Protein AF-A0A3B8W6C0-F1 (afdb_monomer_lite)

pLDDT: mean 76.4, std 9.34, range [43.84, 86.81]

Foldseek 3Di:
DVVVVLVVCCVPDPDNVLSVLVVVCVVLVVVVVCCVVVVDDDDVVSVVVNVVSVVVSVVVVVVVVVVVVD

Structure (mmCIF, N/CA/C/O backbone):
data_AF-A0A3B8W6C0-F1
#
_entry.id   AF-A0A3B8W6C0-F1
#
loop_
_atom_site.group_PDB
_atom_site.id
_atom_site.type_symbol
_atom_site.label_atom_id
_atom_site.label_alt_id
_atom_site.label_comp_id
_atom_site.label_asym_id
_atom_site.label_entity_id
_atom_site.label_seq_id
_atom_site.pdbx_PDB_ins_code
_atom_site.Cartn_x
_atom_site.Cartn_y
_atom_site.Cartn_z
_atom_site.occupancy
_atom_site.B_iso_or_equiv
_atom_site.auth_seq_id
_atom_site.auth_comp_id
_atom_site.auth_asym_id
_atom_site.auth_atom_id
_atom_site.pdbx_PDB_model_num
ATOM 1 N N . ILE A 1 1 ? 14.441 -11.223 5.932 1.00 73.88 1 ILE A N 1
ATOM 2 C CA . ILE A 1 1 ? 13.637 -11.838 4.842 1.00 73.88 1 ILE A CA 1
ATOM 3 C C . ILE A 1 1 ? 12.813 -10.817 4.036 1.00 73.88 1 ILE A C 1
ATOM 5 O O . ILE A 1 1 ? 13.046 -10.760 2.833 1.00 73.88 1 ILE A O 1
ATOM 9 N N . PRO A 1 2 ? 11.933 -9.970 4.612 1.00 77.44 2 PRO A N 1
ATOM 10 C CA . PRO A 1 2 ? 11.058 -9.084 3.821 1.00 77.44 2 PRO A CA 1
ATOM 11 C C . PRO A 1 2 ? 11.816 -8.080 2.937 1.00 77.44 2 PRO A C 1
ATOM 13 O O . PRO A 1 2 ? 11.451 -7.891 1.784 1.00 77.44 2 PRO A O 1
ATOM 16 N N . PHE A 1 3 ? 12.937 -7.531 3.414 1.00 79.44 3 PHE A N 1
ATOM 17 C CA . PHE A 1 3 ? 13.794 -6.646 2.611 1.00 79.44 3 PHE A CA 1
ATOM 18 C C . PHE A 1 3 ? 14.408 -7.326 1.376 1.00 79.44 3 PHE A C 1
ATOM 20 O O . PHE A 1 3 ? 14.589 -6.677 0.351 1.00 79.44 3 PHE A O 1
ATOM 27 N N . ILE A 1 4 ? 14.684 -8.634 1.439 1.00 85.1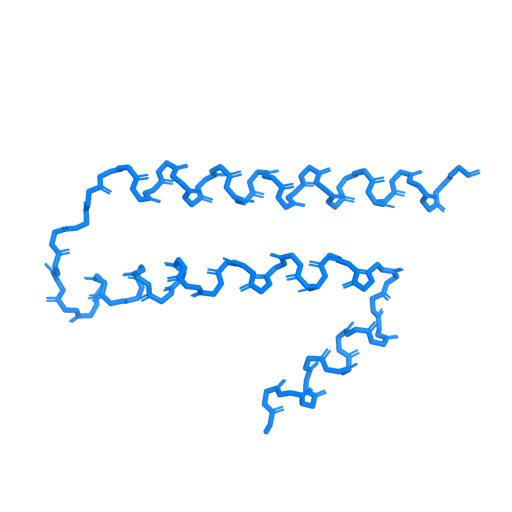9 4 ILE A N 1
ATOM 28 C CA . ILE A 1 4 ? 15.220 -9.397 0.299 1.00 85.19 4 ILE A CA 1
ATOM 29 C C . ILE A 1 4 ? 14.132 -9.562 -0.772 1.00 85.19 4 ILE A C 1
ATOM 31 O O . ILE A 1 4 ? 14.389 -9.345 -1.956 1.00 85.19 4 ILE A O 1
ATOM 35 N N . PHE A 1 5 ? 12.900 -9.877 -0.356 1.00 81.06 5 PHE A N 1
ATOM 36 C CA . PHE A 1 5 ? 11.739 -9.924 -1.250 1.00 81.06 5 PHE A CA 1
ATOM 37 C C . PHE A 1 5 ? 11.419 -8.553 -1.850 1.00 81.06 5 PHE A C 1
ATOM 39 O O . PHE A 1 5 ? 11.151 -8.459 -3.045 1.00 81.06 5 PHE A O 1
ATOM 46 N N . PHE A 1 6 ? 11.518 -7.488 -1.052 1.00 81.62 6 PHE A N 1
ATOM 47 C CA . PHE A 1 6 ? 11.312 -6.121 -1.518 1.00 81.62 6 PHE A CA 1
ATOM 48 C C . PHE A 1 6 ? 12.356 -5.709 -2.564 1.00 81.62 6 PHE A C 1
ATOM 50 O O . PHE A 1 6 ? 12.004 -5.219 -3.635 1.00 81.62 6 PHE A O 1
ATOM 57 N N . GLY A 1 7 ? 13.637 -6.001 -2.313 1.00 79.94 7 GLY A N 1
ATOM 58 C CA . GLY A 1 7 ? 14.713 -5.775 -3.279 1.00 79.94 7 GLY A CA 1
ATOM 59 C C . GLY A 1 7 ? 14.527 -6.571 -4.575 1.00 79.94 7 GLY A C 1
ATOM 60 O O . GLY A 1 7 ? 14.748 -6.040 -5.663 1.00 79.94 7 GLY A O 1
ATOM 61 N N . MET A 1 8 ? 14.053 -7.820 -4.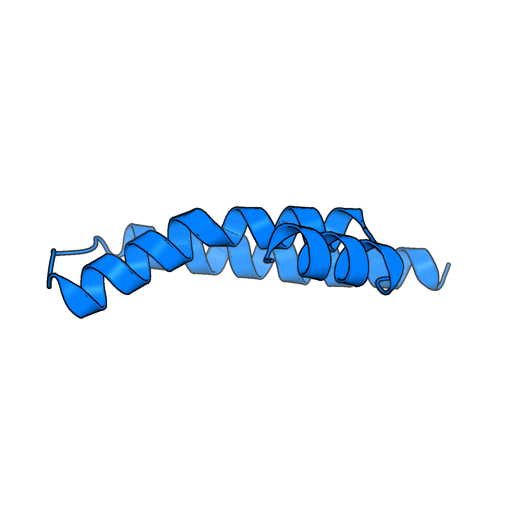495 1.00 80.94 8 MET A N 1
ATOM 62 C CA . MET A 1 8 ? 13.684 -8.596 -5.685 1.00 80.94 8 MET A CA 1
ATOM 63 C C . MET A 1 8 ? 12.495 -7.989 -6.441 1.00 80.94 8 MET A C 1
ATOM 65 O O . MET A 1 8 ? 12.539 -7.929 -7.667 1.00 80.94 8 MET A O 1
ATOM 69 N N . ALA A 1 9 ? 11.464 -7.505 -5.743 1.00 79.00 9 ALA A N 1
ATOM 70 C CA . ALA A 1 9 ? 10.304 -6.860 -6.358 1.00 79.00 9 ALA A CA 1
ATOM 71 C C . ALA A 1 9 ? 10.687 -5.562 -7.088 1.00 79.00 9 ALA A C 1
ATOM 73 O O . ALA A 1 9 ? 10.254 -5.347 -8.218 1.00 79.00 9 ALA A O 1
ATOM 74 N N . ILE A 1 10 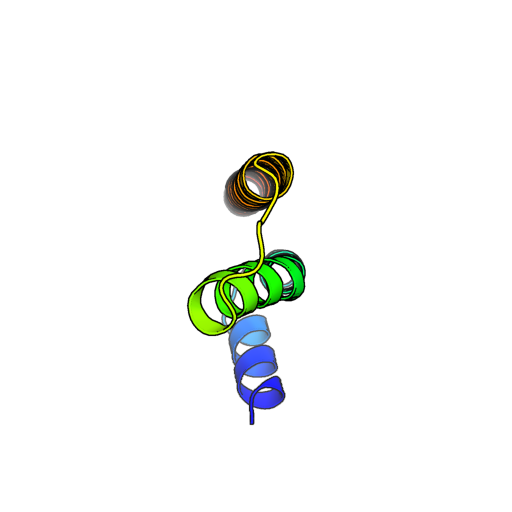? 11.567 -4.751 -6.491 1.00 80.38 10 ILE A N 1
ATOM 75 C CA . ILE A 1 10 ? 12.124 -3.537 -7.107 1.00 80.38 10 ILE A CA 1
ATOM 76 C C . ILE A 1 10 ? 12.903 -3.879 -8.388 1.00 80.38 10 ILE A C 1
ATOM 78 O O . ILE A 1 10 ? 12.766 -3.183 -9.388 1.00 80.38 10 ILE A O 1
ATOM 82 N N . ARG A 1 11 ? 13.697 -4.960 -8.387 1.00 77.12 11 ARG A N 1
ATOM 83 C CA . ARG A 1 11 ? 14.483 -5.385 -9.564 1.00 77.12 11 ARG A CA 1
ATOM 84 C C . ARG A 1 11 ? 13.644 -6.007 -10.682 1.00 77.12 11 ARG A C 1
ATOM 86 O O . ARG A 1 11 ? 14.090 -6.023 -11.824 1.00 77.12 11 ARG A O 1
ATOM 93 N N . LYS A 1 12 ? 12.480 -6.572 -10.353 1.00 76.25 12 LYS A N 1
ATOM 94 C CA . LYS A 1 12 ? 11.601 -7.275 -11.303 1.00 76.25 12 LYS A CA 1
ATOM 95 C C . LYS A 1 12 ? 10.482 -6.383 -11.847 1.00 76.25 12 LYS A C 1
ATOM 97 O O . LYS A 1 12 ? 9.888 -6.720 -12.866 1.00 76.25 12 LYS A O 1
ATOM 102 N N . THR A 1 13 ? 10.184 -5.271 -11.175 1.00 73.12 13 THR A N 1
ATOM 103 C CA . THR A 1 13 ? 9.183 -4.301 -11.621 1.00 73.12 13 THR A CA 1
ATOM 104 C C . THR A 1 13 ? 9.785 -3.305 -12.610 1.00 73.12 13 THR A C 1
ATOM 106 O O . THR A 1 13 ? 10.915 -2.851 -12.451 1.00 73.12 13 THR A O 1
ATOM 109 N N . THR A 1 14 ? 9.006 -2.902 -13.608 1.00 68.19 14 THR A N 1
ATOM 110 C CA . THR A 1 14 ? 9.393 -1.851 -14.563 1.00 68.19 14 THR A CA 1
ATOM 111 C C . THR A 1 14 ? 9.366 -0.458 -13.923 1.00 68.19 14 THR A C 1
ATOM 113 O O . THR A 1 14 ? 10.046 0.449 -14.387 1.00 68.19 14 THR A O 1
ATOM 116 N N . ASN A 1 15 ? 8.606 -0.282 -12.834 1.00 69.75 15 ASN A N 1
ATOM 117 C CA . ASN A 1 15 ? 8.443 0.997 -12.141 1.00 69.75 15 ASN A CA 1
ATOM 118 C C . ASN A 1 15 ? 8.752 0.873 -10.637 1.00 69.75 15 ASN A C 1
ATOM 120 O O . ASN A 1 15 ? 7.838 0.679 -9.829 1.00 69.75 15 ASN A O 1
ATOM 124 N N . PRO A 1 16 ? 10.028 1.028 -10.230 1.00 73.38 16 PRO A N 1
ATOM 125 C CA . PRO A 1 16 ? 10.456 0.986 -8.827 1.00 73.38 16 PRO A CA 1
ATOM 126 C C . PRO A 1 16 ? 9.673 1.942 -7.918 1.00 73.38 16 PRO A C 1
ATOM 128 O O . PRO A 1 16 ? 9.345 1.607 -6.780 1.00 73.38 16 PRO A O 1
ATOM 131 N N . ALA A 1 17 ? 9.317 3.118 -8.445 1.00 75.75 17 ALA A N 1
ATOM 132 C CA . ALA A 1 17 ? 8.537 4.130 -7.738 1.00 75.75 17 ALA A CA 1
ATOM 133 C C . ALA A 1 17 ? 7.173 3.605 -7.267 1.00 75.75 17 ALA A C 1
ATOM 135 O O . ALA A 1 17 ? 6.673 4.028 -6.229 1.00 75.75 17 ALA A O 1
ATOM 136 N N . LEU A 1 18 ? 6.583 2.657 -7.996 1.00 71.25 18 LEU A N 1
ATOM 137 C CA . LEU A 1 18 ? 5.280 2.114 -7.653 1.00 71.25 18 LEU A CA 1
ATOM 138 C C . LEU A 1 18 ? 5.328 1.120 -6.499 1.00 71.25 18 LEU A C 1
ATOM 140 O O . LEU A 1 18 ? 4.468 1.131 -5.622 1.00 71.25 18 LEU A O 1
ATOM 144 N N . VAL A 1 19 ? 6.363 0.283 -6.486 1.00 78.56 19 VAL A N 1
ATOM 145 C CA . VAL A 1 19 ? 6.602 -0.661 -5.391 1.00 78.56 19 VAL A CA 1
ATOM 146 C C . VAL A 1 19 ? 6.826 0.101 -4.081 1.00 78.56 19 VAL A C 1
ATOM 148 O O . VAL A 1 19 ? 6.283 -0.293 -3.054 1.00 78.56 19 VAL A O 1
ATOM 151 N N . ASN A 1 20 ? 7.501 1.256 -4.130 1.00 79.00 20 ASN A N 1
ATOM 152 C CA . ASN A 1 20 ? 7.591 2.166 -2.982 1.00 79.00 20 ASN A CA 1
ATOM 153 C C . ASN A 1 20 ? 6.243 2.788 -2.590 1.00 79.00 20 ASN A C 1
ATOM 155 O O . ASN A 1 20 ? 5.965 2.931 -1.403 1.00 79.00 20 ASN A O 1
ATOM 159 N N . GLN A 1 21 ? 5.385 3.141 -3.549 1.00 79.44 21 GLN A N 1
ATOM 160 C CA . GLN A 1 21 ? 4.062 3.682 -3.227 1.00 79.44 21 GLN A CA 1
ATOM 161 C C . GLN A 1 21 ? 3.146 2.654 -2.555 1.00 79.44 21 GLN A C 1
ATOM 163 O O . GLN A 1 21 ? 2.396 3.006 -1.647 1.00 79.44 21 GLN A O 1
ATOM 168 N N . LEU A 1 22 ? 3.245 1.379 -2.942 1.00 77.81 22 LEU A N 1
ATOM 169 C CA . LEU A 1 22 ? 2.533 0.278 -2.287 1.00 77.81 22 LEU A CA 1
ATOM 170 C C . LEU A 1 22 ? 2.939 0.111 -0.815 1.00 77.81 22 LEU A C 1
ATOM 172 O O . LEU A 1 22 ? 2.104 -0.274 0.001 1.00 77.81 22 LEU A O 1
ATOM 176 N N . CYS A 1 23 ? 4.173 0.458 -0.434 1.00 82.38 23 CYS A N 1
ATOM 177 C CA . CYS A 1 23 ? 4.582 0.438 0.973 1.00 82.38 23 CYS A CA 1
ATOM 178 C C . CYS A 1 23 ? 3.805 1.425 1.846 1.00 82.38 23 CYS A C 1
ATOM 180 O O . CYS A 1 23 ? 3.608 1.145 3.028 1.00 82.38 23 CYS A O 1
ATOM 182 N N . TYR A 1 24 ? 3.304 2.531 1.288 1.00 80.06 24 TYR A N 1
ATOM 183 C CA . TYR A 1 24 ? 2.458 3.461 2.041 1.00 80.06 24 TYR A CA 1
ATOM 184 C C . TYR A 1 24 ? 1.104 2.856 2.436 1.00 80.06 24 TYR A C 1
ATOM 186 O O . TYR A 1 24 ? 0.451 3.382 3.333 1.00 80.06 24 TYR A O 1
ATOM 194 N N . LEU A 1 25 ? 0.703 1.725 1.843 1.00 82.25 25 LEU A N 1
ATOM 195 C CA . LEU A 1 25 ? -0.482 0.974 2.263 1.00 82.25 25 LEU A CA 1
ATOM 196 C C . LEU A 1 25 ? -0.249 0.178 3.563 1.00 82.25 25 LEU A C 1
ATOM 198 O O . LEU A 1 25 ? -1.205 -0.122 4.273 1.00 82.25 25 LEU A O 1
ATOM 202 N N . SER A 1 26 ? 1.007 -0.138 3.906 1.00 86.62 26 SER A N 1
ATOM 203 C CA . SER A 1 26 ? 1.370 -0.940 5.086 1.00 86.62 26 SER A CA 1
ATOM 204 C C . SER A 1 26 ? 0.770 -0.436 6.411 1.00 86.62 26 SER A C 1
ATOM 206 O O . SER A 1 26 ? 0.183 -1.254 7.120 1.00 86.62 26 SER A O 1
ATOM 208 N N . PRO A 1 27 ? 0.878 0.856 6.789 1.00 80.38 27 PRO A N 1
ATOM 209 C CA . PRO A 1 27 ? 0.298 1.344 8.045 1.00 80.38 27 PRO A CA 1
ATOM 210 C C . PRO A 1 27 ? -1.233 1.223 8.084 1.00 80.38 27 PRO A C 1
ATOM 212 O O . PRO A 1 27 ? -1.794 0.897 9.127 1.00 80.38 27 PRO A O 1
ATOM 215 N N . PHE A 1 28 ? -1.915 1.401 6.950 1.00 81.56 28 PHE A N 1
ATOM 216 C CA . PHE A 1 28 ? -3.370 1.243 6.866 1.00 81.56 28 PHE A CA 1
ATOM 217 C C . PHE A 1 28 ? -3.796 -0.216 6.981 1.00 81.56 28 PHE A C 1
ATOM 219 O O . PHE A 1 28 ? -4.741 -0.529 7.702 1.00 81.56 28 PHE A O 1
ATOM 226 N N . LEU A 1 29 ? -3.073 -1.116 6.311 1.00 82.19 29 LEU A N 1
ATOM 227 C CA . LEU A 1 29 ? -3.320 -2.550 6.412 1.00 82.19 29 LEU A CA 1
ATOM 228 C C . LEU A 1 29 ? -3.090 -3.044 7.847 1.00 82.19 29 LEU A C 1
ATOM 230 O O . LEU A 1 29 ? -3.854 -3.867 8.341 1.00 82.19 29 LEU A O 1
ATOM 234 N N . SER A 1 30 ? -2.092 -2.484 8.541 1.00 84.56 30 SER A N 1
ATOM 235 C CA . SER A 1 30 ? -1.861 -2.746 9.964 1.00 84.56 30 SER A CA 1
ATOM 236 C C . SER A 1 30 ? -3.044 -2.304 10.826 1.00 84.56 30 SER A C 1
ATOM 238 O O . SER A 1 30 ? -3.489 -3.083 11.660 1.00 84.56 30 SER A O 1
ATOM 240 N N . LEU A 1 31 ? -3.588 -1.099 10.621 1.00 81.19 31 LEU A N 1
ATOM 241 C CA . LEU A 1 31 ? -4.776 -0.629 11.350 1.00 81.19 31 LEU A CA 1
ATOM 242 C C . LEU A 1 31 ? -6.000 -1.513 11.080 1.00 81.19 31 LEU A C 1
ATOM 244 O O . LEU A 1 31 ? -6.717 -1.875 12.009 1.00 81.19 31 LEU A O 1
ATOM 248 N N . PHE A 1 32 ? -6.207 -1.911 9.823 1.00 80.94 32 PHE A N 1
ATOM 249 C CA . PHE A 1 32 ? -7.292 -2.811 9.438 1.00 80.94 32 PHE A CA 1
ATOM 250 C C . PHE A 1 32 ? -7.174 -4.187 10.112 1.00 80.94 32 PHE A C 1
ATOM 252 O O . PHE A 1 32 ? -8.154 -4.693 10.655 1.00 80.94 32 PHE A O 1
ATOM 259 N N . LEU A 1 33 ? -5.970 -4.769 10.139 1.00 82.69 33 LEU A N 1
ATOM 260 C CA . LEU A 1 33 ? -5.701 -6.022 10.850 1.00 82.69 33 LEU A CA 1
ATOM 261 C C . LEU A 1 33 ? -5.955 -5.864 12.353 1.00 82.69 33 LEU A C 1
ATOM 263 O O . LEU A 1 33 ? -6.656 -6.687 12.934 1.00 82.69 33 LEU A O 1
ATOM 267 N N . ILE A 1 34 ? -5.452 -4.791 12.974 1.00 83.06 34 ILE A N 1
ATOM 268 C CA . ILE A 1 34 ? -5.668 -4.522 14.404 1.00 83.06 34 ILE A CA 1
ATOM 269 C C . ILE A 1 34 ? -7.165 -4.453 14.715 1.00 83.06 34 ILE A C 1
ATOM 271 O O . ILE A 1 34 ? -7.599 -5.052 15.686 1.00 83.06 34 ILE A O 1
ATOM 275 N N . HIS A 1 35 ? -7.985 -3.833 13.872 1.00 79.81 35 HIS A N 1
ATOM 276 C CA . HIS A 1 35 ? -9.436 -3.829 14.071 1.00 79.81 35 HIS A CA 1
ATOM 277 C C . HIS A 1 35 ? -10.091 -5.201 13.990 1.00 79.81 35 HIS A C 1
ATOM 279 O O . HIS A 1 35 ? -10.940 -5.508 14.823 1.00 79.81 35 HIS A O 1
ATOM 285 N N . ILE A 1 36 ? -9.682 -6.038 13.035 1.00 79.88 36 ILE A N 1
ATOM 286 C CA . ILE A 1 36 ? -10.207 -7.404 12.914 1.00 79.88 36 ILE A CA 1
ATOM 287 C C . ILE A 1 36 ? -9.859 -8.236 14.157 1.00 79.88 36 ILE A C 1
ATOM 289 O O . ILE A 1 36 ? -10.689 -9.019 14.613 1.00 79.88 36 ILE A O 1
ATOM 293 N N . PHE A 1 37 ? -8.649 -8.074 14.705 1.00 83.69 37 PHE A N 1
ATOM 294 C CA . PHE A 1 37 ? -8.156 -8.900 15.813 1.00 83.69 37 PHE A CA 1
ATOM 295 C C . PHE A 1 37 ? -8.468 -8.345 17.216 1.00 83.69 37 PHE A C 1
ATOM 297 O O . PHE A 1 37 ? -8.736 -9.135 18.117 1.00 83.69 37 PHE A O 1
ATOM 304 N N . LEU A 1 38 ? -8.432 -7.022 17.425 1.00 80.88 38 LEU A N 1
ATOM 305 C CA . LEU A 1 38 ? -8.704 -6.363 18.717 1.00 80.88 38 LEU A CA 1
ATOM 306 C C . LEU A 1 38 ? -10.157 -5.883 18.863 1.00 80.88 38 LEU A C 1
ATOM 308 O O . LEU A 1 38 ? -10.588 -5.619 19.981 1.00 80.88 38 LEU A O 1
ATOM 312 N N . GLY A 1 39 ? -10.910 -5.744 17.767 1.00 71.56 39 GLY A N 1
ATOM 313 C CA . GLY A 1 39 ? -12.296 -5.266 17.804 1.00 71.56 39 GLY A CA 1
ATOM 314 C C . GLY A 1 39 ? -12.455 -3.773 18.123 1.00 71.56 39 GLY A C 1
ATOM 315 O O . GLY A 1 39 ? -13.554 -3.345 18.472 1.00 71.56 39 GLY A O 1
ATOM 316 N N . GLU A 1 40 ? -11.395 -2.961 18.020 1.00 70.12 40 GLU A N 1
ATOM 317 C CA . GLU A 1 40 ? -11.491 -1.512 18.254 1.00 70.12 40 GLU A CA 1
ATOM 318 C C . GLU A 1 40 ? -12.379 -0.824 17.214 1.00 70.12 40 GLU A C 1
ATOM 320 O O . GLU A 1 40 ? -12.304 -1.125 16.030 1.00 70.12 40 GLU A O 1
ATOM 325 N N . GLN A 1 41 ? -13.200 0.139 17.630 1.00 68.75 41 GLN A N 1
ATOM 326 C CA . GLN A 1 41 ? -14.069 0.904 16.730 1.00 68.75 41 GLN A CA 1
ATOM 327 C C . GLN A 1 41 ? -13.231 1.743 15.750 1.00 68.75 41 GLN A C 1
ATOM 329 O O . GLN A 1 41 ? -12.730 2.814 16.093 1.00 68.75 41 GLN A O 1
ATOM 334 N N . ILE A 1 42 ? -13.091 1.274 14.508 1.00 73.75 42 ILE A N 1
ATOM 335 C CA . ILE A 1 42 ? -12.519 2.077 13.428 1.00 73.75 42 ILE A CA 1
ATOM 336 C C . ILE A 1 42 ? -13.578 3.038 12.896 1.00 73.75 42 ILE A C 1
ATOM 338 O O . ILE A 1 42 ? -14.668 2.635 12.492 1.00 73.75 42 ILE A O 1
ATOM 342 N N . TYR A 1 43 ? -13.211 4.313 12.803 1.00 76.19 43 TYR A N 1
ATOM 343 C CA . TYR A 1 43 ? -14.041 5.316 12.153 1.00 76.19 43 TYR A CA 1
ATOM 344 C C . TYR A 1 43 ? -14.159 5.058 10.639 1.00 76.19 43 TYR A C 1
ATOM 346 O O . TYR A 1 43 ? -13.168 4.727 9.981 1.00 76.19 43 TYR A O 1
ATOM 354 N N . PRO A 1 44 ? -15.337 5.296 10.032 1.00 73.94 44 PRO A N 1
ATOM 355 C CA . PRO A 1 44 ? -15.545 5.131 8.590 1.00 73.94 44 PRO A CA 1
ATOM 356 C C . PRO A 1 44 ? -14.606 6.000 7.731 1.00 73.94 44 PRO A C 1
ATOM 358 O O . PRO A 1 44 ? -14.354 5.690 6.567 1.00 73.94 44 PRO A O 1
ATOM 361 N N . THR A 1 45 ? -14.020 7.050 8.311 1.00 79.75 45 THR A N 1
ATOM 362 C CA . THR A 1 45 ? -12.979 7.879 7.688 1.00 79.75 45 THR A CA 1
ATOM 363 C C . THR A 1 45 ? -11.717 7.087 7.329 1.00 79.75 45 THR A C 1
ATOM 365 O O . THR A 1 45 ? -11.080 7.394 6.323 1.00 79.75 45 THR A O 1
ATOM 368 N N . THR A 1 46 ? -11.382 6.025 8.068 1.00 82.12 46 THR A N 1
ATOM 369 C CA . THR A 1 46 ? -10.251 5.135 7.758 1.00 82.12 46 THR A CA 1
ATOM 370 C C . THR A 1 46 ? -10.502 4.332 6.485 1.00 82.12 46 THR A C 1
ATOM 372 O O . THR A 1 46 ? -9.603 4.198 5.657 1.00 82.12 46 THR A O 1
ATOM 375 N N . TYR A 1 47 ? -11.733 3.854 6.276 1.00 78.88 47 TYR A N 1
ATOM 376 C CA . TYR A 1 47 ? -12.122 3.180 5.034 1.00 78.88 47 TYR A CA 1
ATOM 377 C C . TYR A 1 47 ? -12.097 4.141 3.841 1.00 78.88 47 TYR A C 1
ATOM 379 O O . TYR A 1 47 ? -11.609 3.778 2.770 1.00 78.88 47 TYR A O 1
ATOM 387 N N . ALA A 1 48 ? -12.555 5.382 4.034 1.00 84.44 48 ALA A N 1
ATOM 388 C CA . ALA A 1 48 ? -12.468 6.421 3.009 1.00 84.44 48 ALA A CA 1
ATOM 389 C C . ALA A 1 48 ? -11.006 6.748 2.645 1.00 84.44 48 ALA A C 1
ATOM 391 O O . ALA A 1 48 ? -10.668 6.824 1.464 1.00 84.44 48 ALA A O 1
ATOM 392 N N . GLY A 1 49 ? -10.122 6.867 3.643 1.00 83.38 49 GLY A N 1
ATOM 393 C CA . GLY A 1 49 ? -8.685 7.063 3.433 1.00 83.38 49 GLY A CA 1
ATOM 394 C C . GLY A 1 49 ? -8.022 5.885 2.713 1.00 83.38 49 GLY A C 1
ATOM 395 O O . GLY A 1 49 ? -7.257 6.090 1.771 1.00 83.38 49 GLY A O 1
ATOM 396 N N . LEU A 1 50 ? -8.371 4.651 3.088 1.00 83.06 50 LEU A N 1
ATOM 397 C CA . LEU A 1 50 ? -7.890 3.438 2.424 1.00 83.06 50 LEU A CA 1
ATOM 398 C C . LEU A 1 50 ? -8.291 3.423 0.943 1.00 83.06 50 LEU A C 1
ATOM 400 O O . LEU A 1 50 ? -7.437 3.231 0.078 1.00 83.06 50 LEU A O 1
ATOM 404 N N . LEU A 1 51 ? -9.567 3.684 0.645 1.00 86.31 51 LEU A N 1
ATOM 405 C CA . LEU A 1 51 ? -10.062 3.772 -0.730 1.00 86.31 51 LEU A CA 1
ATOM 406 C C . LEU A 1 51 ? -9.339 4.863 -1.523 1.00 86.31 51 LEU A C 1
ATOM 408 O O . LEU A 1 51 ? -8.939 4.614 -2.658 1.00 86.31 51 LEU A O 1
ATOM 412 N N . MET A 1 52 ? -9.117 6.037 -0.925 1.00 85.69 52 MET A N 1
ATOM 413 C CA . MET A 1 52 ? -8.412 7.149 -1.568 1.00 85.69 52 MET A CA 1
ATOM 414 C C . MET A 1 52 ? -6.965 6.786 -1.931 1.00 85.69 52 MET A C 1
ATOM 416 O O . MET A 1 52 ? -6.504 7.106 -3.027 1.00 85.69 52 MET A O 1
ATOM 420 N N . ILE A 1 53 ? -6.256 6.080 -1.049 1.00 84.19 53 ILE A N 1
ATOM 421 C CA . ILE A 1 53 ? -4.870 5.653 -1.285 1.00 84.19 53 ILE A CA 1
ATOM 422 C C . ILE A 1 53 ? -4.810 4.551 -2.338 1.00 84.19 53 ILE A C 1
ATOM 424 O O . ILE A 1 53 ? -3.990 4.631 -3.251 1.00 84.19 53 ILE A O 1
ATOM 428 N N . VAL A 1 54 ? -5.700 3.557 -2.264 1.00 83.88 54 VAL A N 1
ATOM 429 C CA . VAL A 1 54 ? -5.792 2.496 -3.278 1.00 83.88 54 VAL A CA 1
ATOM 430 C C . VAL A 1 54 ? -6.080 3.099 -4.654 1.00 83.88 54 VAL A C 1
ATOM 432 O O . VAL A 1 54 ? -5.401 2.755 -5.622 1.00 83.88 54 VAL A O 1
ATOM 435 N N . PHE A 1 55 ? -7.004 4.062 -4.742 1.00 86.81 55 PHE A N 1
AT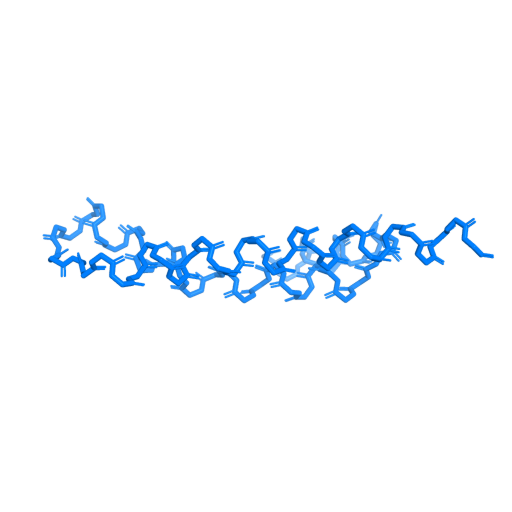OM 436 C CA . PHE A 1 55 ? -7.258 4.810 -5.976 1.00 86.81 55 PHE A CA 1
ATOM 437 C C . PHE A 1 55 ? -6.038 5.611 -6.438 1.00 86.81 55 PHE A C 1
ATOM 439 O O . PHE A 1 55 ? -5.716 5.596 -7.624 1.00 86.81 55 PHE A O 1
ATOM 446 N N . GLY A 1 56 ? -5.337 6.284 -5.522 1.00 82.56 56 GLY A N 1
ATOM 447 C CA . GLY A 1 56 ? -4.122 7.037 -5.828 1.00 82.56 56 GLY A CA 1
ATOM 448 C C . GLY A 1 56 ? -3.014 6.155 -6.407 1.00 82.56 56 GLY A C 1
ATOM 449 O O . GLY A 1 56 ? -2.410 6.514 -7.419 1.00 82.56 56 GLY A O 1
ATOM 450 N N . ILE A 1 57 ? -2.797 4.972 -5.826 1.00 80.81 57 ILE A N 1
ATOM 451 C CA . ILE A 1 57 ? -1.811 3.992 -6.300 1.00 80.81 57 ILE A CA 1
ATOM 452 C C . ILE A 1 57 ? -2.246 3.402 -7.646 1.00 80.81 57 ILE A C 1
ATOM 454 O O . ILE A 1 57 ? -1.433 3.339 -8.565 1.00 80.81 57 ILE A O 1
ATOM 458 N N . ALA A 1 58 ? -3.521 3.032 -7.809 1.00 80.06 58 ALA A N 1
ATOM 459 C CA . ALA A 1 58 ? -4.048 2.511 -9.073 1.00 80.06 58 ALA A CA 1
ATOM 460 C C . ALA A 1 58 ? -3.950 3.545 -10.209 1.00 80.06 58 ALA A C 1
ATOM 462 O O . ALA A 1 58 ? -3.551 3.222 -11.329 1.00 80.06 58 ALA A O 1
ATOM 463 N N . PHE A 1 59 ? -4.248 4.811 -9.917 1.00 80.81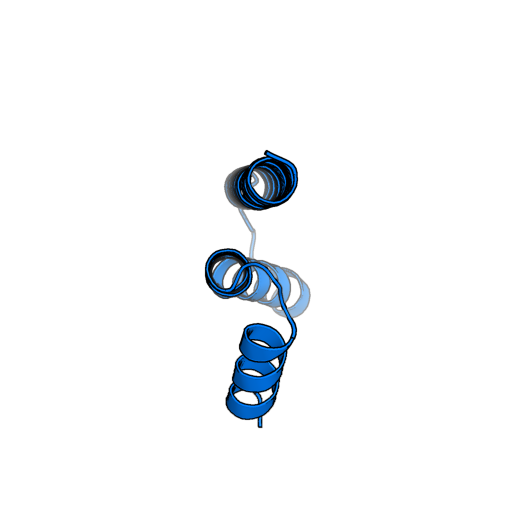 59 PHE A N 1
ATOM 464 C CA . PHE A 1 59 ? -4.093 5.907 -10.869 1.00 80.81 59 PHE A CA 1
ATOM 465 C C . PHE A 1 59 ? -2.619 6.196 -11.180 1.00 80.81 59 PHE A C 1
ATOM 467 O O . PHE A 1 59 ? -2.271 6.518 -12.322 1.00 80.81 59 PHE A O 1
ATOM 474 N N . ASN A 1 60 ? -1.733 6.054 -10.190 1.00 77.19 60 ASN A N 1
ATOM 475 C CA . ASN A 1 60 ? -0.298 6.167 -10.407 1.00 77.19 60 ASN A CA 1
ATOM 476 C C . ASN A 1 60 ? 0.252 5.012 -11.263 1.00 77.19 60 ASN A C 1
ATOM 478 O O . ASN A 1 60 ? 1.008 5.290 -12.190 1.00 77.19 60 ASN A O 1
ATOM 482 N N . GLU A 1 61 ? -0.184 3.764 -11.044 1.00 73.69 61 GLU A N 1
ATOM 483 C CA . GLU A 1 61 ? 0.112 2.601 -11.908 1.00 73.69 61 GLU A CA 1
ATOM 484 C C . GLU A 1 61 ? -0.347 2.861 -13.339 1.00 73.69 61 GLU A C 1
ATOM 486 O O . GLU A 1 61 ? 0.410 2.668 -14.290 1.00 73.69 61 GLU A O 1
ATOM 491 N N . TRP A 1 62 ? -1.570 3.363 -13.506 1.00 72.50 62 TRP A N 1
ATOM 492 C CA . TRP A 1 62 ? -2.122 3.643 -14.826 1.00 72.50 62 TRP A CA 1
ATOM 493 C C . TRP A 1 62 ? -1.319 4.712 -15.583 1.00 72.50 62 TRP A C 1
ATOM 495 O O . TRP A 1 62 ? -1.044 4.557 -16.776 1.00 72.50 62 TRP A O 1
ATOM 505 N N . ARG A 1 63 ? -0.855 5.766 -14.895 1.00 66.44 63 ARG A N 1
ATOM 506 C CA . ARG A 1 63 ? 0.050 6.769 -15.487 1.00 66.44 63 ARG A CA 1
ATOM 507 C C . ARG A 1 63 ? 1.460 6.241 -15.732 1.00 66.44 63 ARG A C 1
ATOM 509 O O . ARG A 1 63 ? 2.045 6.570 -16.763 1.00 66.44 63 ARG A O 1
ATOM 516 N N . ALA A 1 64 ? 2.002 5.437 -14.823 1.00 64.25 64 ALA A N 1
ATOM 517 C CA . ALA A 1 64 ? 3.323 4.837 -14.970 1.00 64.25 64 ALA A CA 1
ATOM 518 C C . ALA A 1 64 ? 3.367 3.863 -16.160 1.00 64.25 64 ALA A C 1
ATOM 520 O O . ALA A 1 64 ? 4.315 3.894 -16.940 1.00 64.25 64 ALA A O 1
ATOM 521 N N . ARG A 1 65 ? 2.300 3.079 -16.376 1.00 60.53 65 ARG A N 1
ATOM 522 C CA . ARG A 1 65 ? 2.135 2.245 -17.578 1.00 60.53 65 ARG A CA 1
ATOM 523 C C . ARG A 1 65 ? 2.032 3.071 -18.856 1.00 60.53 65 ARG A C 1
ATOM 525 O O . ARG A 1 65 ? 2.646 2.704 -19.848 1.00 60.53 65 ARG A O 1
ATOM 532 N N . ARG A 1 66 ? 1.313 4.201 -18.843 1.00 56.53 66 ARG A N 1
ATOM 533 C CA . ARG A 1 66 ? 1.235 5.101 -20.010 1.00 56.53 66 ARG A CA 1
ATOM 534 C C . ARG A 1 66 ? 2.586 5.714 -20.392 1.00 56.53 66 ARG A C 1
ATOM 536 O O . ARG A 1 66 ? 2.843 5.861 -21.578 1.00 56.53 66 ARG A O 1
ATOM 543 N N . LYS A 1 67 ? 3.459 6.022 -19.425 1.00 49.88 67 LYS A N 1
ATOM 544 C CA . LYS A 1 67 ? 4.827 6.505 -19.698 1.00 49.88 67 LYS A CA 1
ATOM 545 C C . LYS A 1 67 ? 5.765 5.447 -20.288 1.00 49.88 67 LYS A C 1
ATOM 547 O O . LYS A 1 67 ? 6.790 5.822 -20.827 1.00 49.88 67 LYS A O 1
ATOM 552 N N . ALA A 1 68 ? 5.445 4.158 -20.172 1.00 50.06 68 ALA A N 1
ATOM 553 C CA . ALA A 1 68 ? 6.239 3.084 -20.770 1.00 50.06 68 ALA A CA 1
ATOM 554 C C . ALA A 1 68 ? 5.839 2.770 -22.228 1.00 50.06 68 ALA A C 1
ATOM 556 O O . ALA A 1 68 ? 6.495 1.958 -22.871 1.00 50.06 68 ALA A O 1
ATOM 557 N N . VAL A 1 69 ? 4.749 3.370 -22.728 1.00 45.44 69 VAL A N 1
ATOM 558 C CA . VAL A 1 69 ? 4.187 3.139 -24.076 1.00 45.44 69 VAL A CA 1
ATOM 559 C C . VAL A 1 69 ? 4.332 4.3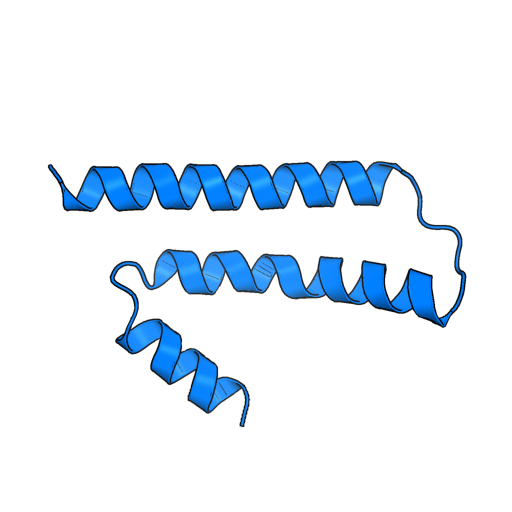77 -24.985 1.00 45.44 69 VAL A C 1
ATOM 561 O O . VAL A 1 69 ? 4.045 4.288 -26.176 1.00 45.44 69 VAL A O 1
ATOM 564 N N . ALA A 1 70 ? 4.784 5.514 -24.444 1.00 43.84 70 ALA A N 1
ATOM 565 C CA . ALA A 1 70 ? 5.129 6.731 -25.188 1.00 43.84 70 ALA A CA 1
ATOM 566 C C . ALA A 1 70 ? 6.651 6.860 -25.303 1.00 43.84 70 ALA A C 1
ATOM 568 O O . ALA A 1 70 ? 7.113 7.304 -26.375 1.00 43.84 70 ALA A O 1
#

Secondary structure (DSSP, 8-state):
-HHHHHHHHHHH-S-HHHHHHHHTTHHHHHHHHHHHHH-----HHHHHHHHHHHHHHHHHHHHHHHHTT-

Sequence (70 aa):
IPFIFFGMAIRKTTNPALVNQLCYLSPFLSLFLIHIFLGEQIYPTTYAGLLMIVFGIAFNEWRARRKAVA

Radius of gyration: 14.92 Å; chains: 1; bounding box: 31×20×44 Å